Protein AF-A0A7W7YEF9-F1 (afdb_monomer_lite)

Foldseek 3Di:
DPDQDDDDDVPDDADFDPVVLVVLCVVCVCVLVPDPDPVSNVVSVSVSVSVRSVPHDDDPPLDDDDPADCDDPFQHDHCPDPNSPDDGDRGDGPDDDDDD

Secondary structure (DSSP, 8-state):
--PPPPPPPTT------HHHHHHHHHHHHHHHHT--SHHHHHHHHHHHHHHHHH------TT-------SS--SSS----S-TTT-----PPPSSPPPP-

pLDDT: mean 72.86, std 15.32, range [33.56, 93.62]

Radius of gyration: 21.89 Å; chains: 1; bounding box: 58×34×50 Å

Structure (mmCIF, N/CA/C/O backbone):
data_AF-A0A7W7YEF9-F1
#
_entry.id   AF-A0A7W7YEF9-F1
#
loop_
_atom_site.group_PDB
_atom_site.id
_atom_site.type_symbol
_atom_site.label_atom_id
_atom_site.label_alt_id
_atom_site.label_comp_id
_atom_site.label_asym_id
_atom_site.label_entity_id
_atom_site.label_seq_id
_atom_site.pdbx_PDB_ins_code
_atom_site.Cartn_x
_atom_site.Cartn_y
_atom_site.Cartn_z
_atom_site.occupancy
_atom_site.B_iso_or_equiv
_atom_site.auth_seq_id
_atom_site.auth_comp_id
_atom_site.auth_asym_id
_atom_site.auth_atom_id
_atom_site.pdbx_PDB_model_num
ATOM 1 N N . MET A 1 1 ? -20.169 -14.584 6.131 1.00 35.03 1 MET A N 1
ATOM 2 C CA . MET A 1 1 ? -19.171 -14.028 7.070 1.00 35.03 1 MET A CA 1
ATOM 3 C C . MET A 1 1 ? -17.799 -14.457 6.582 1.00 35.03 1 MET A C 1
ATOM 5 O O . MET A 1 1 ? -17.512 -15.644 6.635 1.00 35.03 1 MET A O 1
ATOM 9 N N . VAL A 1 2 ? -17.004 -13.542 6.018 1.00 35.28 2 VAL A N 1
ATOM 10 C CA . VAL A 1 2 ? -15.613 -13.847 5.642 1.00 35.28 2 VAL A CA 1
ATOM 11 C C . VAL A 1 2 ? -14.827 -13.929 6.947 1.00 35.28 2 VAL A C 1
ATOM 13 O O . VAL A 1 2 ? -14.690 -12.930 7.649 1.00 35.28 2 VAL A O 1
ATOM 16 N N . GLN A 1 3 ? -14.445 -15.143 7.335 1.00 33.56 3 GLN A N 1
ATOM 17 C CA . GLN A 1 3 ? -13.595 -15.384 8.498 1.00 33.56 3 GLN A CA 1
ATOM 18 C C . GLN A 1 3 ? -12.227 -14.746 8.233 1.00 33.56 3 GLN A C 1
ATOM 2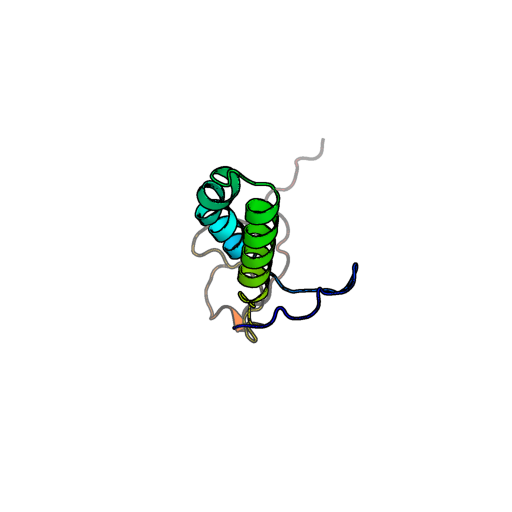0 O O . GLN A 1 3 ? -11.710 -14.821 7.120 1.00 33.56 3 GLN A O 1
ATOM 25 N N . ALA A 1 4 ? -11.669 -14.083 9.242 1.00 42.72 4 ALA A N 1
ATOM 26 C CA . ALA A 1 4 ? -10.356 -13.470 9.141 1.00 42.72 4 ALA A CA 1
ATOM 27 C C . ALA A 1 4 ? -9.290 -14.568 9.087 1.00 42.72 4 ALA A C 1
ATOM 29 O O . ALA A 1 4 ? -9.163 -15.338 10.042 1.00 42.72 4 ALA A O 1
ATOM 30 N N . ASP A 1 5 ? -8.509 -14.621 8.009 1.00 54.44 5 ASP A N 1
ATOM 31 C CA . ASP A 1 5 ? -7.316 -15.463 7.984 1.00 54.44 5 ASP A CA 1
ATOM 32 C C . ASP A 1 5 ? -6.367 -15.082 9.128 1.00 54.44 5 ASP A C 1
ATOM 34 O O . ASP A 1 5 ? -6.281 -13.925 9.563 1.00 54.44 5 ASP A O 1
ATOM 38 N N . LYS A 1 6 ? -5.649 -16.086 9.638 1.00 63.28 6 LYS A N 1
ATOM 39 C CA . LYS A 1 6 ? -4.723 -15.921 10.759 1.00 63.28 6 LYS A CA 1
ATOM 40 C C . LYS A 1 6 ? -3.661 -14.875 10.392 1.00 63.28 6 LYS A C 1
ATOM 42 O O . LYS A 1 6 ? -3.073 -14.931 9.313 1.00 63.28 6 LYS A O 1
ATOM 47 N N . ARG A 1 7 ? -3.406 -13.914 11.292 1.00 61.78 7 ARG A N 1
ATOM 48 C CA . ARG A 1 7 ? -2.365 -12.890 11.089 1.00 61.78 7 ARG A CA 1
ATOM 49 C C . ARG A 1 7 ? -1.016 -13.583 10.848 1.00 61.78 7 ARG A C 1
ATOM 51 O O . ARG A 1 7 ? -0.668 -14.498 11.594 1.00 61.78 7 ARG A O 1
ATOM 58 N N . ARG A 1 8 ? -0.279 -13.141 9.821 1.00 63.19 8 ARG A N 1
ATOM 59 C CA . ARG A 1 8 ? 1.082 -13.628 9.532 1.00 63.19 8 ARG A CA 1
ATOM 60 C C . ARG A 1 8 ? 1.998 -13.414 10.733 1.00 63.19 8 ARG A C 1
ATOM 62 O O . ARG A 1 8 ? 1.825 -12.445 11.478 1.00 63.19 8 ARG A O 1
ATOM 69 N N . SER A 1 9 ? 2.974 -14.302 10.898 1.00 67.31 9 SER A N 1
ATOM 70 C CA . SER A 1 9 ? 3.965 -14.173 11.967 1.00 67.31 9 SER A CA 1
ATOM 71 C C . SER A 1 9 ? 4.833 -12.923 11.745 1.00 67.31 9 SER A C 1
ATOM 73 O O . SER A 1 9 ? 5.165 -12.612 10.594 1.00 67.31 9 SER A O 1
ATOM 75 N N . PRO A 1 10 ? 5.239 -12.190 12.798 1.00 52.84 10 PRO A N 1
ATOM 76 C CA . PRO A 1 10 ? 6.241 -11.136 12.669 1.00 52.84 10 PRO A CA 1
ATOM 77 C C . PRO A 1 10 ? 7.515 -11.679 11.997 1.00 52.84 10 PRO A C 1
ATOM 79 O O . PRO A 1 10 ? 8.099 -12.653 12.464 1.00 52.84 10 PRO A O 1
ATOM 82 N N . GLY A 1 11 ? 7.934 -11.067 10.884 1.00 54.88 11 GLY A N 1
ATOM 83 C CA . GLY A 1 11 ? 9.093 -11.505 10.086 1.00 54.88 11 GLY A CA 1
ATOM 84 C C . GLY A 1 11 ? 8.760 -12.374 8.865 1.00 54.88 11 GLY A C 1
ATOM 85 O O . GLY A 1 11 ? 9.634 -12.621 8.038 1.00 54.88 11 GLY A O 1
ATOM 86 N N . GLU A 1 12 ? 7.504 -12.790 8.691 1.00 66.12 12 GLU A N 1
ATOM 87 C CA . GLU A 1 12 ? 7.061 -13.523 7.504 1.00 66.12 12 GLU A CA 1
ATOM 88 C C . GLU A 1 12 ? 6.903 -12.575 6.298 1.00 66.12 12 GLU A C 1
ATOM 90 O O . GLU A 1 12 ? 6.131 -11.611 6.324 1.00 66.12 12 GLU A O 1
ATOM 95 N N . ALA A 1 13 ? 7.655 -12.830 5.223 1.00 59.31 13 ALA A N 1
ATOM 96 C CA . ALA A 1 13 ? 7.690 -11.965 4.046 1.00 59.31 13 ALA A CA 1
ATOM 97 C C . ALA A 1 13 ? 6.373 -12.026 3.247 1.00 59.31 13 ALA A C 1
ATOM 99 O O . ALA A 1 13 ? 6.124 -12.949 2.475 1.00 59.31 13 ALA A O 1
ATOM 100 N N . GLY A 1 14 ? 5.537 -10.996 3.392 1.00 67.19 14 GLY A N 1
ATOM 101 C CA . GLY A 1 14 ? 4.357 -10.764 2.560 1.00 67.19 14 GLY A CA 1
ATOM 102 C C . GLY A 1 14 ? 4.633 -9.811 1.394 1.00 67.19 14 GLY A C 1
ATOM 103 O O . GLY A 1 14 ? 5.384 -8.850 1.538 1.00 67.19 14 GLY A O 1
ATOM 104 N N . ARG A 1 15 ? 3.987 -10.020 0.238 1.00 71.00 15 ARG A N 1
ATOM 105 C CA . ARG A 1 15 ? 3.955 -9.022 -0.848 1.00 71.00 15 ARG A CA 1
ATOM 106 C C . ARG A 1 15 ? 2.709 -8.155 -0.716 1.00 71.00 15 ARG A C 1
ATOM 108 O O . ARG A 1 15 ? 1.600 -8.672 -0.789 1.00 71.00 15 ARG A O 1
ATOM 115 N N . LEU A 1 16 ? 2.905 -6.850 -0.560 1.00 80.25 16 LEU A N 1
ATOM 116 C CA . LEU A 1 16 ? 1.847 -5.840 -0.554 1.00 80.25 16 LEU A CA 1
ATOM 117 C C . LEU A 1 16 ? 2.180 -4.744 -1.569 1.00 80.25 16 LEU A C 1
ATOM 119 O O . LEU A 1 16 ? 3.347 -4.408 -1.781 1.00 80.25 16 LEU A O 1
ATOM 123 N N . SER A 1 17 ? 1.155 -4.179 -2.207 1.00 81.62 17 SER A N 1
ATOM 124 C CA . SER A 1 17 ? 1.324 -3.022 -3.090 1.00 81.62 17 SER A CA 1
ATOM 125 C C . SER A 1 17 ? 1.448 -1.763 -2.249 1.00 81.62 17 SER A C 1
ATOM 127 O O . SER A 1 17 ? 0.461 -1.342 -1.664 1.00 81.62 17 SER A O 1
ATOM 129 N N . PHE A 1 18 ? 2.606 -1.099 -2.245 1.00 84.69 18 PHE A N 1
ATOM 130 C CA . PHE A 1 18 ? 2.744 0.186 -1.544 1.00 84.69 18 PHE A CA 1
ATOM 131 C C . PHE A 1 18 ? 1.670 1.199 -1.976 1.00 84.69 18 PHE A C 1
ATOM 133 O O . PHE A 1 18 ? 0.994 1.790 -1.138 1.00 84.69 18 PHE A O 1
ATOM 140 N N . LYS A 1 19 ? 1.463 1.353 -3.293 1.00 86.12 19 LYS A N 1
ATOM 141 C CA . LYS A 1 19 ? 0.452 2.273 -3.828 1.00 86.12 19 LYS A CA 1
ATOM 142 C C . LYS A 1 19 ? -0.973 1.820 -3.503 1.00 86.12 19 LYS A C 1
ATOM 144 O O . LYS A 1 19 ? -1.784 2.651 -3.122 1.00 86.12 19 LYS A O 1
ATOM 149 N N . GLY A 1 20 ? -1.256 0.522 -3.618 1.00 87.12 20 GLY A N 1
ATOM 150 C CA . GLY A 1 20 ? -2.577 -0.028 -3.291 1.00 87.12 20 GLY A CA 1
ATOM 151 C C . GLY A 1 20 ? -2.932 0.203 -1.824 1.00 87.12 20 GLY A C 1
ATOM 152 O O . GLY A 1 20 ? -4.007 0.714 -1.524 1.00 87.12 20 GLY A O 1
ATOM 153 N N . THR A 1 21 ? -1.985 -0.061 -0.919 1.00 91.12 21 THR A N 1
ATOM 154 C CA . THR A 1 21 ? -2.129 0.220 0.512 1.00 91.12 21 THR A CA 1
ATOM 155 C C . THR A 1 21 ? -2.362 1.707 0.767 1.00 91.12 21 THR A C 1
ATOM 157 O O . THR A 1 21 ? -3.288 2.055 1.493 1.00 91.12 21 THR A O 1
ATOM 160 N N . LEU A 1 22 ? -1.575 2.593 0.148 1.00 93.31 22 LEU A N 1
ATOM 161 C CA . LEU A 1 22 ? -1.714 4.043 0.315 1.00 93.31 22 LEU A CA 1
ATOM 162 C C . LEU A 1 22 ? -3.078 4.551 -0.175 1.00 93.31 22 LEU A C 1
ATOM 164 O O . LEU A 1 22 ? -3.736 5.322 0.521 1.00 93.31 22 LEU A O 1
ATOM 168 N N . ASP A 1 23 ? -3.541 4.072 -1.330 1.00 92.12 23 ASP A N 1
ATOM 169 C CA . ASP A 1 23 ? -4.862 4.412 -1.861 1.00 92.12 23 ASP A CA 1
ATOM 170 C C . ASP A 1 23 ? -5.976 3.927 -0.915 1.00 92.12 23 ASP A C 1
ATOM 172 O O . ASP A 1 23 ? -6.966 4.633 -0.711 1.00 92.12 23 ASP A O 1
ATOM 176 N N . ARG A 1 24 ? -5.808 2.761 -0.270 1.00 92.31 24 ARG A N 1
ATOM 177 C CA . ARG A 1 24 ? -6.780 2.250 0.711 1.00 92.31 24 ARG A CA 1
ATOM 178 C C . ARG A 1 24 ? -6.789 3.062 1.993 1.00 92.31 24 ARG A C 1
ATOM 180 O O . ARG A 1 24 ? -7.876 3.375 2.466 1.00 92.31 24 ARG A O 1
ATOM 187 N N . VAL A 1 25 ? -5.625 3.453 2.514 1.00 93.12 25 VAL A N 1
ATOM 188 C CA . VAL A 1 25 ? -5.525 4.376 3.660 1.00 93.12 25 VAL A CA 1
ATOM 189 C C . VAL A 1 25 ? -6.278 5.670 3.352 1.00 93.12 25 VAL A C 1
ATOM 191 O O . VAL A 1 25 ? -7.123 6.094 4.138 1.00 93.12 25 VAL A O 1
ATOM 194 N N . ASN A 1 26 ? -6.043 6.256 2.176 1.00 93.62 26 ASN A N 1
ATOM 195 C CA . ASN A 1 26 ? -6.706 7.491 1.767 1.00 93.62 26 ASN A CA 1
ATOM 196 C C . ASN A 1 26 ? -8.223 7.339 1.619 1.00 93.62 26 ASN A C 1
ATOM 198 O O . ASN A 1 26 ? -8.946 8.282 1.907 1.00 93.62 26 ASN A O 1
ATOM 202 N N . GLN A 1 27 ? -8.730 6.179 1.209 1.00 92.56 27 GLN A N 1
ATOM 203 C CA . GLN A 1 27 ? -10.177 5.936 1.145 1.00 92.56 27 GLN A CA 1
ATOM 204 C C . GLN A 1 27 ? -10.792 5.711 2.534 1.00 92.56 27 GLN A C 1
ATOM 206 O O . GLN A 1 27 ? -11.914 6.138 2.789 1.00 92.56 27 GLN A O 1
ATOM 211 N N . TRP A 1 28 ? -10.066 5.044 3.434 1.00 92.69 28 TRP A N 1
ATOM 212 C CA . TRP A 1 28 ? -10.589 4.588 4.726 1.00 92.69 28 TRP A CA 1
ATOM 213 C C . TRP A 1 28 ? -10.365 5.552 5.891 1.00 92.69 28 TRP A C 1
ATOM 215 O O . TRP A 1 28 ? -10.955 5.351 6.958 1.00 92.69 28 TRP A O 1
ATOM 225 N N . HIS A 1 29 ? -9.550 6.594 5.723 1.00 89.94 29 HIS A N 1
ATOM 226 C CA . HIS A 1 29 ? -9.213 7.507 6.816 1.00 89.94 29 HIS A CA 1
ATOM 227 C C . HIS A 1 29 ? -10.464 8.090 7.500 1.00 89.94 29 HIS A C 1
ATOM 229 O O . HIS A 1 29 ? -10.564 8.070 8.725 1.00 89.94 29 HIS A O 1
ATOM 235 N N . GLY A 1 30 ? -11.472 8.503 6.721 1.00 90.56 30 GLY A N 1
ATOM 236 C CA . GLY A 1 30 ? -12.713 9.074 7.252 1.00 90.56 30 GLY A CA 1
ATOM 237 C C . GLY A 1 30 ? -13.540 8.060 8.045 1.00 90.56 30 GLY A C 1
ATOM 238 O O . GLY A 1 30 ? -14.068 8.373 9.108 1.00 90.56 30 GLY A O 1
ATOM 239 N N . THR A 1 31 ? -13.599 6.808 7.585 1.00 88.50 31 THR A N 1
ATOM 240 C CA . THR A 1 31 ? -14.302 5.730 8.297 1.00 88.50 31 THR A CA 1
ATOM 241 C C . THR A 1 31 ? -13.616 5.311 9.594 1.00 88.50 31 THR A C 1
ATOM 243 O O . THR A 1 31 ? -14.310 4.883 10.519 1.00 88.50 31 THR A O 1
ATOM 246 N N . LEU A 1 32 ? -12.288 5.428 9.675 1.00 87.69 32 LEU A N 1
ATOM 247 C CA . LEU A 1 32 ? -11.523 5.138 10.890 1.00 87.69 32 LEU A CA 1
ATOM 248 C C . LEU A 1 32 ? -11.665 6.273 11.912 1.00 87.69 32 LEU A C 1
ATOM 250 O O . LEU A 1 32 ? -11.984 6.006 13.068 1.00 87.69 32 LEU A O 1
ATOM 254 N N . TRP A 1 33 ? -11.510 7.530 11.484 1.00 86.75 33 TRP A N 1
ATOM 255 C CA . TRP A 1 33 ? -11.622 8.693 12.373 1.00 86.75 33 TRP A CA 1
ATOM 256 C C . TRP A 1 33 ? -13.056 9.019 12.798 1.00 86.75 33 TRP A C 1
ATOM 258 O O . TRP A 1 33 ? -13.254 9.579 13.869 1.00 86.75 33 TRP A O 1
ATOM 268 N N . GLY A 1 34 ? -14.065 8.623 12.019 1.00 88.12 34 GLY A N 1
ATOM 269 C CA . GLY A 1 34 ? -15.478 8.806 12.368 1.00 88.12 34 GLY A CA 1
ATOM 270 C C . GLY A 1 34 ? -16.034 7.812 13.400 1.00 88.12 34 GLY A C 1
ATOM 271 O O . GLY A 1 34 ? -17.240 7.800 13.637 1.00 88.12 34 GLY A O 1
ATOM 272 N N . CYS A 1 35 ? -15.213 6.930 13.981 1.00 89.38 35 CYS A N 1
ATOM 273 C CA . CYS A 1 35 ? -15.675 5.957 14.974 1.00 89.38 35 CYS A CA 1
ATOM 274 C C . CYS A 1 35 ? -15.849 6.607 16.355 1.00 89.38 35 CYS A C 1
ATOM 276 O O . CYS A 1 35 ? -14.897 7.127 16.926 1.00 89.38 35 CYS A O 1
ATOM 278 N N . THR A 1 36 ? -17.044 6.500 16.936 1.00 87.44 36 THR A N 1
ATOM 279 C CA . THR A 1 36 ? -17.373 7.083 18.253 1.00 87.44 36 THR A CA 1
ATOM 280 C C . THR A 1 36 ? -17.020 6.185 19.440 1.00 87.44 36 THR A C 1
ATOM 282 O O . THR A 1 36 ? -16.978 6.646 20.576 1.00 87.44 36 THR A O 1
ATOM 285 N N . SER A 1 37 ? -16.763 4.896 19.204 1.00 90.88 37 SER A N 1
ATOM 286 C CA . SER A 1 37 ? -16.465 3.908 20.246 1.00 90.88 37 SER A CA 1
ATOM 287 C C . SER A 1 37 ? -15.190 3.137 19.928 1.00 90.88 37 SER A C 1
ATOM 289 O O . SER A 1 37 ? -14.966 2.746 18.779 1.00 90.88 37 SER A O 1
ATOM 291 N N . ALA A 1 38 ? -14.404 2.833 20.965 1.00 86.56 38 ALA A N 1
ATOM 292 C CA . ALA A 1 38 ? -13.194 2.021 20.857 1.00 86.56 38 ALA A CA 1
ATOM 293 C C . ALA A 1 38 ? -13.469 0.660 20.198 1.00 86.56 38 ALA A C 1
ATOM 295 O O . ALA A 1 38 ? -12.740 0.259 19.298 1.00 86.56 38 ALA A O 1
ATOM 296 N N . ARG A 1 39 ? -14.581 -0.003 20.547 1.00 88.75 39 ARG A N 1
ATOM 297 C CA . ARG A 1 39 ? -14.961 -1.297 19.955 1.00 88.75 39 ARG A CA 1
ATOM 298 C C . ARG A 1 39 ? -15.234 -1.193 18.452 1.00 88.75 39 ARG A C 1
ATOM 300 O O . ARG A 1 39 ? -14.856 -2.086 17.698 1.00 88.75 39 ARG A O 1
ATOM 307 N N . GLN A 1 40 ? -15.877 -0.108 18.017 1.00 88.31 40 GLN A N 1
ATOM 308 C CA . GLN A 1 40 ? -16.129 0.137 16.594 1.00 88.31 40 GLN A CA 1
ATOM 309 C C . GLN A 1 40 ? -14.830 0.446 15.845 1.00 88.31 40 GLN A C 1
ATOM 311 O O . GLN A 1 40 ? -14.607 -0.106 14.772 1.00 88.31 40 GLN A O 1
ATOM 316 N N . SER A 1 41 ? -13.960 1.267 16.441 1.00 88.12 41 SER A N 1
ATOM 317 C CA . SER A 1 41 ? -12.624 1.568 15.917 1.00 88.12 41 SER A CA 1
ATOM 318 C C . SER A 1 41 ? -11.806 0.291 15.707 1.00 88.12 41 SER A C 1
ATOM 320 O O . SER A 1 41 ? -11.327 0.051 14.599 1.00 88.12 41 SER A O 1
ATOM 322 N N . THR A 1 42 ? -11.732 -0.585 16.715 1.00 89.56 42 THR A N 1
ATOM 323 C CA . THR A 1 42 ? -11.011 -1.860 16.610 1.00 89.56 42 THR A CA 1
ATOM 324 C C . THR A 1 42 ? -11.595 -2.743 15.510 1.00 89.56 42 THR A C 1
ATOM 326 O O . THR A 1 42 ? -10.847 -3.229 14.666 1.00 89.56 42 THR A O 1
ATOM 329 N N . GLY A 1 43 ? -12.923 -2.894 15.451 1.00 90.75 43 GLY A N 1
ATOM 330 C CA . GLY A 1 43 ? -13.571 -3.704 14.417 1.00 90.75 43 GLY A CA 1
ATOM 331 C C . GLY A 1 43 ? -13.336 -3.175 12.997 1.00 90.75 43 GLY A C 1
ATOM 332 O O . GLY A 1 43 ? -13.044 -3.950 12.086 1.00 90.75 43 GLY A O 1
ATOM 333 N N . ARG A 1 44 ? -13.402 -1.852 12.795 1.00 90.94 44 ARG A N 1
ATOM 334 C CA . ARG A 1 44 ? -13.109 -1.236 11.491 1.00 90.94 44 ARG A CA 1
ATOM 335 C C . ARG A 1 44 ? -11.640 -1.333 11.117 1.00 90.94 44 ARG A C 1
ATOM 337 O O . ARG A 1 44 ? -11.331 -1.553 9.950 1.00 90.94 44 ARG A O 1
ATOM 344 N N . TYR A 1 45 ? -10.744 -1.200 12.087 1.00 90.88 45 TYR A N 1
ATOM 345 C CA . TYR A 1 45 ? -9.316 -1.379 11.868 1.00 90.88 45 TYR A CA 1
ATOM 346 C C . TYR A 1 45 ? -8.992 -2.815 11.436 1.00 90.88 45 TYR A C 1
ATOM 348 O O . TYR A 1 45 ? -8.245 -3.020 10.484 1.00 90.88 45 TYR A O 1
ATOM 356 N N . GLU A 1 46 ? -9.610 -3.817 12.059 1.00 91.31 46 GLU A N 1
ATOM 357 C CA . GLU A 1 46 ? -9.447 -5.215 11.650 1.00 91.31 46 GLU A CA 1
ATOM 358 C C . GLU A 1 46 ? -9.984 -5.482 10.241 1.00 91.31 46 GLU A C 1
ATOM 360 O O . GLU A 1 46 ? -9.300 -6.126 9.444 1.00 91.31 46 GLU A O 1
ATOM 365 N N . GLN A 1 47 ? -11.157 -4.940 9.898 1.00 90.88 47 GLN A N 1
ATOM 366 C CA . GLN A 1 47 ? -11.697 -5.016 8.535 1.00 90.88 47 GLN A CA 1
ATOM 367 C C . GLN A 1 47 ? -10.774 -4.342 7.516 1.00 90.88 47 GLN A C 1
ATOM 369 O O . GLN A 1 47 ? -10.527 -4.889 6.443 1.00 90.88 47 GLN A O 1
ATOM 374 N N . PHE A 1 48 ? -10.224 -3.177 7.855 1.00 91.50 48 PHE A N 1
ATOM 375 C CA . PHE A 1 48 ? -9.281 -2.457 7.007 1.00 91.50 48 PHE A CA 1
ATOM 376 C C . PHE A 1 48 ? -8.015 -3.279 6.729 1.00 91.50 48 PHE A C 1
ATOM 378 O O . PHE A 1 48 ? -7.588 -3.403 5.578 1.00 91.50 48 PHE A O 1
ATOM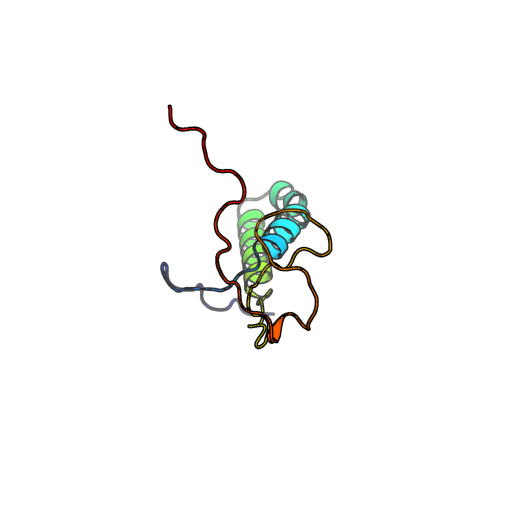 385 N N . LEU A 1 49 ? -7.447 -3.899 7.767 1.00 89.38 49 LEU A N 1
ATOM 386 C CA . LEU A 1 49 ? -6.284 -4.774 7.628 1.00 89.38 49 LEU A CA 1
ATOM 387 C C . LEU A 1 49 ? -6.583 -6.002 6.760 1.00 89.38 49 LEU A C 1
ATOM 389 O O . LEU A 1 49 ? -5.747 -6.371 5.936 1.00 89.38 49 LEU A O 1
ATOM 393 N N . GLN A 1 50 ? -7.764 -6.610 6.898 1.00 88.31 50 GLN A N 1
ATOM 394 C CA . GLN A 1 50 ? -8.190 -7.722 6.038 1.00 88.31 50 GLN A CA 1
ATOM 395 C C . GLN A 1 50 ? -8.300 -7.295 4.574 1.00 88.31 50 GLN A C 1
ATOM 397 O O . GLN A 1 50 ? -7.887 -8.033 3.683 1.00 88.31 50 GLN A O 1
ATOM 402 N N . LEU A 1 51 ? -8.807 -6.089 4.319 1.00 89.12 51 LEU A N 1
ATOM 403 C CA . LEU A 1 51 ? -8.958 -5.553 2.970 1.00 89.12 51 LEU A CA 1
ATOM 404 C C . LEU A 1 51 ? -7.592 -5.335 2.301 1.00 89.12 51 LEU A C 1
ATOM 406 O O . LEU A 1 51 ? -7.409 -5.714 1.147 1.00 89.12 51 LEU A O 1
ATOM 410 N N . ILE A 1 52 ? -6.611 -4.804 3.039 1.00 88.81 52 ILE A N 1
ATOM 411 C CA . ILE A 1 52 ? -5.221 -4.696 2.563 1.00 88.81 52 ILE A CA 1
ATOM 412 C C . ILE A 1 52 ? -4.612 -6.083 2.332 1.00 88.81 52 ILE A C 1
ATOM 414 O O . ILE A 1 52 ? -3.949 -6.300 1.321 1.00 88.81 52 ILE A O 1
ATOM 418 N N . ALA A 1 53 ? -4.825 -7.024 3.254 1.00 85.31 53 ALA A N 1
ATOM 419 C CA . ALA A 1 53 ? -4.284 -8.376 3.142 1.00 85.31 53 ALA A CA 1
ATOM 420 C C . ALA A 1 53 ? -4.862 -9.148 1.942 1.00 85.31 53 ALA A C 1
ATOM 422 O O . ALA A 1 53 ? -4.145 -9.940 1.331 1.00 85.31 53 ALA A O 1
ATOM 423 N N . GLY A 1 54 ? -6.128 -8.892 1.593 1.00 83.75 54 GLY A N 1
ATOM 424 C CA . GLY A 1 54 ? -6.805 -9.476 0.436 1.00 83.75 54 GLY A CA 1
ATOM 425 C C . GLY A 1 54 ? -6.376 -8.892 -0.915 1.00 83.75 54 GLY A C 1
ATOM 426 O O . GLY A 1 54 ? -6.559 -9.548 -1.940 1.00 83.75 54 GLY A O 1
ATOM 427 N N . ASP A 1 55 ? -5.766 -7.702 -0.945 1.00 84.19 55 ASP A N 1
ATOM 428 C CA . ASP A 1 55 ? -5.222 -7.088 -2.167 1.00 84.19 55 ASP A CA 1
ATOM 429 C C . ASP A 1 55 ? -3.843 -7.676 -2.511 1.00 84.19 55 ASP A C 1
ATOM 431 O O . ASP A 1 55 ? -2.784 -7.049 -2.387 1.00 84.19 55 ASP A O 1
ATOM 435 N N . VAL A 1 56 ? -3.851 -8.952 -2.899 1.00 80.94 56 VAL A N 1
ATOM 436 C CA . VAL A 1 56 ? -2.634 -9.691 -3.231 1.00 80.94 56 VAL A CA 1
ATOM 437 C C . VAL A 1 56 ? -2.071 -9.188 -4.556 1.00 80.94 56 VAL A C 1
ATOM 439 O O . VAL A 1 56 ? -2.712 -9.258 -5.602 1.00 80.94 56 VAL A O 1
ATOM 442 N N . VAL A 1 57 ? -0.809 -8.753 -4.539 1.00 76.75 57 VAL A N 1
ATOM 443 C CA . VAL A 1 57 ? -0.082 -8.403 -5.763 1.00 76.75 57 VAL A CA 1
ATOM 444 C C . VAL A 1 57 ? 0.430 -9.681 -6.425 1.00 76.75 57 VAL A C 1
ATOM 446 O O . VAL A 1 57 ? 1.371 -10.290 -5.903 1.00 76.75 57 VAL A O 1
ATOM 449 N N . PRO A 1 58 ? -0.115 -10.092 -7.586 1.00 75.12 58 PRO A N 1
ATOM 450 C CA . PRO A 1 58 ? 0.361 -11.291 -8.251 1.00 75.12 58 PRO A CA 1
ATOM 451 C C . PRO A 1 58 ? 1.801 -11.097 -8.724 1.00 75.12 58 PRO A C 1
ATOM 453 O O . PRO A 1 58 ? 2.195 -10.021 -9.193 1.00 75.12 58 PRO A O 1
ATOM 456 N N . THR A 1 59 ? 2.589 -12.169 -8.660 1.00 72.88 59 THR A N 1
ATOM 457 C CA . THR A 1 59 ? 3.918 -12.193 -9.272 1.00 72.88 59 THR A CA 1
ATOM 458 C C . THR A 1 59 ? 3.766 -12.012 -10.776 1.00 72.88 59 THR A C 1
ATOM 460 O O . THR A 1 59 ? 3.281 -12.891 -11.484 1.00 72.88 59 THR A O 1
ATOM 463 N N . ARG A 1 60 ? 4.194 -10.857 -11.289 1.00 69.62 60 ARG A N 1
ATOM 464 C CA . ARG A 1 60 ? 4.189 -10.577 -12.727 1.00 69.62 60 ARG A CA 1
ATOM 465 C C . ARG A 1 60 ? 5.402 -11.227 -13.384 1.00 69.62 60 ARG A C 1
ATOM 467 O O . ARG A 1 60 ? 6.384 -10.560 -13.702 1.00 69.62 60 ARG A O 1
ATOM 474 N N . LEU A 1 61 ? 5.319 -12.542 -13.573 1.00 65.69 61 LEU A N 1
ATOM 475 C CA . LEU A 1 61 ? 6.260 -13.312 -14.384 1.00 65.69 61 LEU A CA 1
ATOM 476 C C . LEU A 1 61 ? 6.335 -12.645 -15.772 1.00 65.69 61 LEU A C 1
ATOM 478 O O . LEU A 1 61 ? 5.299 -12.292 -16.331 1.00 65.69 61 LEU A O 1
ATOM 482 N N . LYS A 1 62 ? 7.544 -12.422 -16.308 1.00 61.72 62 LYS A N 1
ATOM 483 C CA . LYS A 1 62 ? 7.854 -11.621 -17.524 1.00 61.72 62 LYS A CA 1
ATOM 484 C C . LYS A 1 62 ? 7.983 -10.102 -17.328 1.00 61.72 62 LYS A C 1
ATOM 486 O O . LYS A 1 62 ? 8.268 -9.390 -18.290 1.00 61.72 62 LYS A O 1
ATOM 491 N N . ARG A 1 63 ? 7.838 -9.583 -16.105 1.00 63.06 63 ARG A N 1
ATOM 492 C CA . ARG A 1 63 ? 8.182 -8.192 -15.776 1.00 63.06 63 ARG A CA 1
ATOM 493 C C . ARG A 1 63 ? 9.555 -8.154 -15.100 1.00 63.06 63 ARG A C 1
ATOM 495 O O . ARG A 1 63 ? 9.643 -8.073 -13.884 1.00 63.06 63 ARG A O 1
ATOM 502 N N . ASN A 1 64 ? 10.615 -8.231 -15.901 1.00 58.16 64 ASN A N 1
ATOM 503 C CA . ASN A 1 64 ? 11.959 -7.885 -15.439 1.00 58.16 64 ASN A CA 1
ATOM 504 C C . ASN A 1 64 ? 12.121 -6.363 -15.501 1.00 58.16 64 ASN A C 1
ATOM 506 O O . ASN A 1 64 ? 11.731 -5.746 -16.494 1.00 58.16 64 ASN A O 1
ATOM 510 N N . GLU A 1 65 ? 12.658 -5.749 -14.446 1.00 55.28 65 GLU A N 1
ATOM 511 C CA . GLU A 1 65 ? 13.148 -4.376 -14.542 1.00 55.28 65 GLU A CA 1
ATOM 512 C C . GLU A 1 65 ? 14.412 -4.395 -15.413 1.00 55.28 65 GLU A C 1
ATOM 514 O O . GLU A 1 65 ? 15.457 -4.921 -15.037 1.00 55.28 65 GLU A O 1
ATOM 519 N N . PRO A 1 66 ? 14.288 -3.839 -16.620 1.00 57.91 66 PRO A N 1
ATOM 520 C CA . PRO A 1 66 ? 14.969 -2.589 -16.877 1.00 57.91 66 PRO A CA 1
ATOM 521 C C . PRO A 1 66 ? 13.959 -1.453 -16.942 1.00 57.91 66 PRO A C 1
ATOM 523 O O . PRO A 1 66 ? 12.986 -1.508 -17.699 1.00 57.91 66 PRO A O 1
ATOM 526 N N . ARG A 1 67 ? 14.190 -0.380 -16.178 1.00 64.12 67 ARG A N 1
ATOM 527 C CA . ARG A 1 67 ? 13.453 0.879 -16.353 1.00 64.12 67 ARG A CA 1
ATOM 528 C C . ARG A 1 67 ? 13.954 1.587 -17.610 1.00 64.12 67 ARG A C 1
ATOM 530 O O . ARG A 1 67 ? 14.733 2.526 -17.553 1.00 64.12 67 ARG A O 1
ATOM 537 N N . VAL A 1 68 ? 13.500 1.104 -18.761 1.00 57.56 68 VAL A N 1
ATOM 538 C CA . VAL A 1 68 ? 13.711 1.747 -20.059 1.00 57.56 68 VAL A CA 1
ATOM 539 C C . VAL A 1 68 ? 12.849 3.009 -20.106 1.00 57.56 68 VAL A C 1
ATOM 541 O O . VAL A 1 68 ? 11.622 2.934 -19.978 1.00 57.56 68 VAL A O 1
ATOM 544 N N . VAL A 1 69 ? 13.467 4.181 -20.239 1.00 60.62 69 VAL A N 1
ATOM 545 C CA . VAL A 1 69 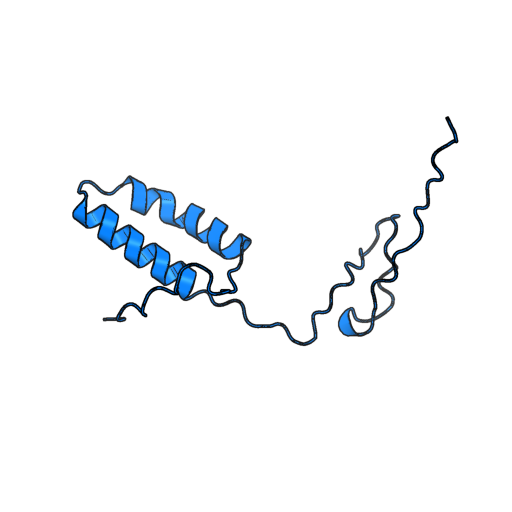? 12.743 5.459 -20.284 1.00 60.62 69 VAL A CA 1
ATOM 546 C C . VAL A 1 69 ? 12.402 5.784 -21.738 1.00 60.62 69 VAL A C 1
ATOM 548 O O . VAL A 1 69 ? 13.270 5.745 -22.600 1.00 60.62 69 VAL A O 1
ATOM 551 N N . LYS A 1 70 ? 11.137 6.123 -22.035 1.00 58.66 70 LYS A N 1
ATOM 552 C CA . LYS A 1 70 ? 10.648 6.282 -23.423 1.00 58.66 70 LYS A CA 1
ATOM 553 C C . LYS A 1 70 ? 11.423 7.336 -24.234 1.00 58.66 70 LYS A C 1
ATOM 555 O O . LYS A 1 70 ? 11.549 7.169 -25.439 1.00 58.66 70 LYS A O 1
ATOM 560 N N . ARG A 1 71 ? 11.899 8.427 -23.612 1.00 58.25 71 ARG A N 1
ATOM 561 C CA . ARG A 1 71 ? 12.550 9.560 -24.318 1.00 58.25 71 ARG A CA 1
ATOM 562 C C . ARG A 1 71 ? 13.597 10.354 -23.506 1.00 58.25 71 ARG A C 1
ATOM 564 O O . ARG A 1 71 ? 14.006 11.415 -23.962 1.00 58.25 71 ARG A O 1
ATOM 571 N N . ARG A 1 72 ? 14.017 9.935 -22.301 1.00 58.47 72 ARG A N 1
ATOM 572 C CA . ARG A 1 72 ? 14.914 10.768 -21.461 1.00 58.47 72 ARG A CA 1
ATOM 573 C C . ARG A 1 72 ? 16.389 10.532 -21.797 1.00 58.47 72 ARG A C 1
ATOM 575 O O . ARG A 1 72 ? 16.811 9.396 -21.963 1.00 58.47 72 ARG A O 1
ATOM 582 N N . ARG A 1 73 ? 17.164 11.619 -21.830 1.00 57.22 73 ARG A N 1
ATOM 583 C CA . ARG A 1 73 ? 18.619 11.668 -22.043 1.00 57.22 73 ARG A CA 1
ATOM 584 C C . ARG A 1 73 ? 19.391 11.340 -20.756 1.00 57.22 73 ARG A C 1
ATOM 586 O O . ARG A 1 73 ? 20.158 12.169 -20.286 1.00 57.22 73 ARG A O 1
ATOM 593 N N . ASP A 1 74 ? 19.154 10.178 -20.163 1.00 61.00 74 ASP A N 1
ATOM 594 C CA . ASP A 1 74 ? 19.948 9.709 -19.020 1.00 61.00 74 ASP A CA 1
ATOM 595 C C . ASP A 1 74 ? 20.250 8.213 -19.153 1.00 61.00 74 ASP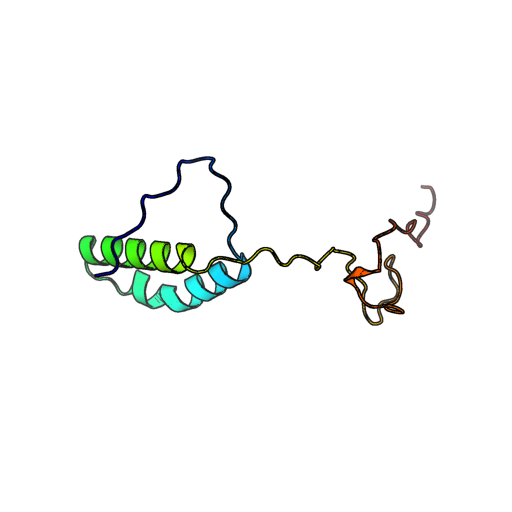 A C 1
ATOM 597 O O . ASP A 1 74 ? 19.661 7.578 -20.022 1.00 61.00 74 ASP A O 1
ATOM 601 N N . SER A 1 75 ? 21.169 7.696 -18.331 1.00 60.41 75 SER A N 1
ATOM 602 C CA . SER A 1 75 ? 21.905 6.401 -18.325 1.00 60.41 75 SER A CA 1
ATOM 603 C C . SER A 1 75 ? 21.140 5.068 -18.527 1.00 60.41 75 SER A C 1
ATOM 605 O O . SER A 1 75 ? 21.669 3.992 -18.257 1.00 60.41 75 SER A O 1
ATOM 607 N N . TYR A 1 76 ? 19.926 5.094 -19.061 1.00 65.69 76 TYR A N 1
ATOM 608 C CA . TYR A 1 76 ? 19.137 3.932 -19.451 1.00 65.69 76 TYR A CA 1
ATOM 609 C C . TYR A 1 76 ? 19.066 3.822 -20.980 1.00 65.69 76 TYR A C 1
ATOM 611 O O . TYR A 1 76 ? 19.008 4.823 -21.694 1.00 65.69 76 TYR A O 1
ATOM 619 N N . GLN A 1 77 ? 19.056 2.592 -21.495 1.00 67.38 77 GLN A N 1
ATOM 620 C CA . GLN A 1 77 ? 18.908 2.338 -22.932 1.00 67.38 77 GLN A CA 1
ATOM 621 C C . GLN A 1 77 ? 17.556 2.868 -23.449 1.00 67.38 77 GLN A C 1
ATOM 623 O O . GLN A 1 77 ? 16.584 2.947 -22.696 1.00 67.38 77 GLN A O 1
ATOM 628 N N . LEU A 1 78 ? 17.483 3.234 -24.733 1.00 71.69 78 LEU A N 1
ATOM 629 C CA . LEU A 1 78 ? 16.219 3.580 -25.394 1.00 71.69 78 LEU A CA 1
ATOM 630 C C . LEU A 1 78 ? 15.364 2.325 -25.604 1.00 71.69 78 LEU A C 1
ATOM 632 O O . LEU A 1 78 ? 15.893 1.236 -25.802 1.00 71.69 78 LEU A O 1
ATOM 636 N N . MET A 1 79 ? 14.036 2.478 -25.603 1.00 74.75 79 MET A N 1
ATOM 637 C CA . MET A 1 79 ? 13.098 1.364 -25.793 1.00 74.75 79 MET A CA 1
ATOM 638 C C . MET A 1 79 ? 12.985 0.967 -27.272 1.00 74.75 79 MET A C 1
ATOM 640 O O . MET A 1 79 ? 12.056 1.374 -27.960 1.00 74.75 79 MET A O 1
ATOM 644 N N . THR A 1 80 ? 13.941 0.169 -27.746 1.00 79.88 80 THR A N 1
ATOM 645 C CA . THR A 1 80 ? 13.990 -0.400 -29.106 1.00 79.88 80 THR A CA 1
ATOM 646 C C . THR A 1 80 ? 13.354 -1.789 -29.214 1.00 79.88 80 THR A C 1
ATOM 648 O O . THR A 1 80 ? 13.056 -2.235 -30.316 1.00 79.88 80 THR A O 1
ATOM 651 N N . GLN A 1 81 ? 13.141 -2.479 -28.089 1.00 76.44 81 GLN A N 1
ATOM 652 C CA . GLN A 1 81 ? 12.596 -3.839 -28.022 1.00 76.44 81 GLN A CA 1
ATOM 653 C C . GLN A 1 81 ? 11.561 -3.964 -26.887 1.00 76.44 81 GLN A C 1
ATOM 655 O O . GLN A 1 81 ? 11.506 -3.110 -25.991 1.00 76.44 81 GLN A O 1
ATOM 660 N N . PRO A 1 82 ? 10.729 -5.023 -26.877 1.00 75.81 82 PRO A N 1
ATOM 661 C CA . PRO A 1 82 ? 9.858 -5.324 -25.747 1.00 75.81 82 PRO A CA 1
ATOM 662 C C . PRO A 1 82 ? 10.639 -5.473 -24.429 1.00 75.81 82 PRO 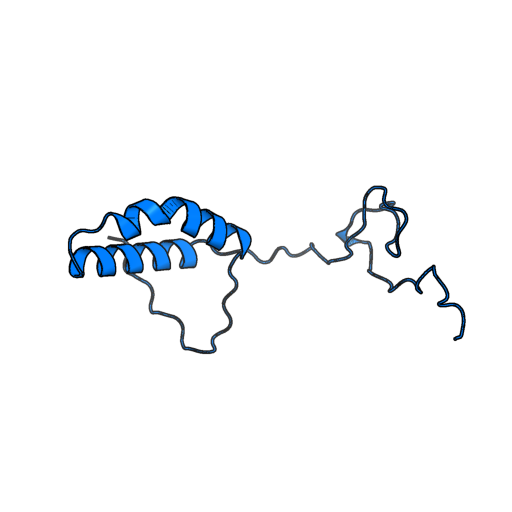A C 1
ATOM 664 O O . PRO A 1 82 ? 11.669 -6.143 -24.365 1.00 75.81 82 PRO A O 1
ATOM 667 N N . ARG A 1 83 ? 10.119 -4.888 -23.340 1.00 72.12 83 ARG A N 1
ATOM 668 C CA . ARG A 1 83 ? 10.825 -4.773 -22.042 1.00 72.12 83 ARG A CA 1
ATOM 669 C C . ARG A 1 83 ? 11.307 -6.098 -21.449 1.00 72.12 83 ARG A C 1
ATOM 671 O O . ARG A 1 83 ? 12.301 -6.100 -20.740 1.00 72.12 83 ARG A O 1
ATOM 678 N N . TYR A 1 84 ? 10.605 -7.201 -21.715 1.00 70.81 84 TYR A N 1
ATOM 679 C CA . TYR A 1 84 ? 10.957 -8.519 -21.177 1.00 70.81 84 TYR A CA 1
ATOM 680 C C . TYR A 1 84 ? 12.229 -9.113 -21.810 1.00 70.81 84 TYR A C 1
ATOM 682 O O . TYR A 1 84 ? 12.819 -10.020 -21.231 1.00 70.81 84 TYR A O 1
ATOM 690 N N . VAL A 1 85 ? 12.636 -8.611 -22.983 1.00 74.94 85 VAL A N 1
ATOM 691 C CA . VAL A 1 85 ? 13.861 -9.004 -23.703 1.00 74.94 85 VAL A CA 1
ATOM 692 C C . VAL A 1 85 ? 15.051 -8.148 -23.264 1.00 74.94 85 VAL A C 1
ATOM 694 O O . VAL A 1 85 ? 16.195 -8.597 -23.280 1.00 74.94 85 VAL A O 1
ATOM 697 N N . MET A 1 86 ? 14.788 -6.905 -22.864 1.00 71.25 86 MET A N 1
ATOM 698 C CA . MET A 1 86 ? 15.823 -5.949 -22.484 1.00 71.25 86 MET A CA 1
ATOM 699 C C . MET A 1 86 ? 16.411 -6.295 -21.108 1.00 71.25 86 MET A C 1
ATOM 701 O O . MET A 1 86 ? 15.690 -6.704 -20.199 1.00 71.25 86 MET A O 1
ATOM 705 N N . ARG A 1 87 ? 17.724 -6.102 -20.938 1.00 66.44 87 ARG A N 1
ATOM 706 C CA . ARG A 1 87 ? 18.438 -6.245 -19.657 1.00 66.44 87 ARG A CA 1
ATOM 707 C C . ARG A 1 87 ? 19.025 -4.895 -19.241 1.00 66.44 87 ARG A C 1
ATOM 709 O O . ARG A 1 87 ? 19.479 -4.129 -20.087 1.00 66.44 87 ARG A O 1
ATOM 716 N N . LEU A 1 88 ? 18.983 -4.589 -17.945 1.00 62.53 88 LEU A N 1
ATOM 717 C CA . LEU A 1 88 ? 19.530 -3.357 -17.375 1.00 62.53 88 LEU A CA 1
ATOM 718 C C . LEU A 1 88 ? 21.055 -3.516 -17.301 1.00 62.53 88 LEU A C 1
ATOM 720 O O . LEU A 1 88 ? 21.574 -4.110 -16.363 1.00 62.53 88 LEU A O 1
ATOM 724 N N . PHE A 1 89 ? 21.779 -3.037 -18.310 1.00 60.88 89 PHE A N 1
ATOM 725 C CA . PHE A 1 89 ? 23.223 -2.856 -18.178 1.00 60.88 89 PHE A CA 1
ATOM 726 C C . PHE A 1 89 ? 23.447 -1.518 -17.464 1.00 60.88 89 PHE A C 1
ATOM 728 O O . PHE A 1 89 ? 22.899 -0.516 -17.933 1.00 60.88 89 PHE A O 1
ATOM 735 N N . PRO A 1 90 ? 24.185 -1.464 -16.341 1.00 56.84 90 PRO A N 1
ATOM 736 C CA . PRO A 1 90 ? 24.528 -0.191 -15.723 1.00 56.84 90 PRO A CA 1
ATOM 737 C C . PRO A 1 90 ? 25.364 0.603 -16.729 1.00 56.84 90 PRO A C 1
ATOM 739 O O . PRO A 1 90 ? 26.506 0.248 -17.014 1.00 56.84 90 PRO A O 1
ATOM 742 N N . ALA A 1 91 ? 24.780 1.638 -17.335 1.00 60.59 91 ALA A N 1
ATOM 743 C CA . ALA A 1 91 ? 25.551 2.505 -18.209 1.00 60.59 91 ALA A CA 1
ATOM 744 C C . ALA A 1 91 ? 26.498 3.345 -17.339 1.00 60.59 91 ALA A C 1
ATOM 746 O O . ALA A 1 91 ? 26.065 3.869 -16.305 1.00 60.59 91 ALA A O 1
ATOM 747 N N . PRO A 1 92 ? 27.771 3.508 -17.735 1.00 58.72 92 PRO A N 1
ATOM 748 C CA . PRO A 1 92 ? 28.672 4.405 -17.031 1.00 58.72 92 PRO A CA 1
ATOM 749 C C . PRO A 1 92 ? 28.097 5.835 -17.049 1.00 58.72 92 PRO A C 1
ATOM 751 O O . PRO A 1 92 ? 27.508 6.252 -18.054 1.00 58.72 92 PRO A O 1
ATOM 754 N N . PRO A 1 93 ? 28.219 6.596 -15.945 1.00 61.00 93 PRO A N 1
ATOM 755 C CA . PRO A 1 93 ? 27.664 7.940 -15.853 1.00 61.00 93 PRO A CA 1
ATOM 756 C C . PRO A 1 93 ? 28.252 8.841 -16.944 1.00 61.00 93 PRO A C 1
ATOM 758 O O . PRO A 1 93 ? 29.467 8.930 -17.112 1.00 61.00 93 PRO A O 1
ATOM 761 N N . LYS A 1 94 ? 27.380 9.534 -17.686 1.00 59.88 94 LYS A N 1
ATOM 762 C CA . LYS A 1 94 ? 27.779 10.386 -18.819 1.00 59.88 94 LYS A CA 1
ATOM 763 C C . LYS A 1 94 ? 28.551 11.640 -18.385 1.00 59.88 94 LYS A C 1
ATOM 765 O O . LYS A 1 94 ? 29.294 12.213 -19.177 1.00 59.88 94 LYS A O 1
ATOM 770 N N . HIS A 1 95 ? 28.386 12.061 -17.133 1.00 63.75 95 HIS A N 1
ATOM 771 C CA . HIS A 1 95 ? 29.107 13.188 -16.554 1.00 63.75 95 HIS A CA 1
ATOM 772 C C . HIS A 1 95 ? 30.335 12.668 -15.802 1.00 63.75 95 HIS A C 1
ATOM 774 O O . HIS A 1 95 ? 30.211 12.108 -14.713 1.00 63.75 95 HIS A O 1
ATOM 780 N N . ARG A 1 96 ? 31.531 12.861 -16.374 1.00 59.72 96 ARG A N 1
ATOM 781 C CA . ARG A 1 96 ? 32.770 12.785 -15.590 1.00 59.72 96 ARG A CA 1
ATOM 782 C C . ARG A 1 96 ? 32.697 13.915 -14.564 1.00 59.72 96 ARG A C 1
ATOM 784 O O . ARG A 1 96 ? 32.558 15.069 -14.961 1.00 59.72 96 ARG A O 1
ATOM 791 N N . LYS A 1 97 ? 32.759 13.602 -13.267 1.00 55.78 97 LYS A N 1
ATOM 792 C CA . LYS A 1 97 ? 33.054 14.631 -12.260 1.00 55.78 97 LYS A CA 1
ATOM 793 C C . LYS A 1 97 ? 34.388 15.258 -12.679 1.00 55.78 97 LYS A C 1
ATOM 795 O O . LYS A 1 97 ? 35.331 14.506 -12.934 1.00 55.78 97 LYS A O 1
ATOM 800 N N . SER A 1 98 ? 34.463 16.580 -12.833 1.00 53.16 98 SER A N 1
ATOM 801 C CA . SER A 1 98 ? 35.772 17.228 -12.936 1.00 53.16 98 SER A CA 1
ATOM 802 C C . SER A 1 98 ? 36.539 16.870 -11.666 1.00 53.16 98 SER A C 1
ATOM 804 O O . SER A 1 98 ? 35.968 16.948 -10.576 1.00 53.16 98 SER A O 1
ATOM 806 N N . ALA A 1 99 ? 37.772 16.391 -11.814 1.00 58.31 99 ALA A N 1
ATOM 807 C CA . ALA A 1 99 ? 38.641 16.153 -10.671 1.00 58.31 99 ALA A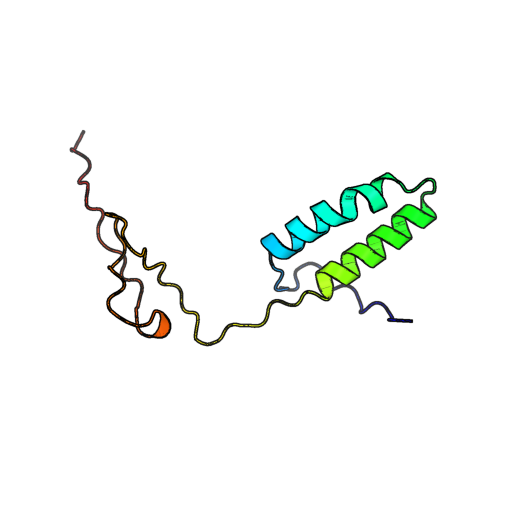 CA 1
ATOM 808 C C . ALA A 1 99 ? 38.764 17.467 -9.883 1.00 58.31 99 ALA A C 1
ATOM 810 O O . ALA A 1 99 ? 38.957 18.518 -10.499 1.00 58.31 99 ALA A O 1
ATOM 811 N N . ALA A 1 100 ? 38.527 17.390 -8.573 1.00 49.50 100 ALA A N 1
ATOM 812 C CA . ALA A 1 100 ? 38.750 18.484 -7.634 1.00 49.50 100 ALA A CA 1
ATOM 813 C C . ALA A 1 100 ? 40.243 18.601 -7.322 1.00 49.50 100 ALA A C 1
ATOM 815 O O . ALA A 1 100 ? 40.907 17.537 -7.325 1.00 49.50 100 ALA A O 1
#

Sequence (100 aa):
MVQADKRRSPGEAGRLSFKGTLDRVNQWHGTLWGCTSARQSTGRYEQFLQLIAGDVVPTRLKRNEPRVVKRRRDSYQLMTQPRYVMRLFPAPPKHRKSAA

Organism: NCBI:txid48466